Protein AF-A0A4V2AKU0-F1 (afdb_monomer)

Secondary structure (DSSP, 8-state):
---HHHHHHHHHHHHHHH---HHHHHHHHHHH-GGGGGGGTT-SSSHHHHHHHHHHHHHHHHHHTT-SSHHHHHHHHHHHHHTTT--HHHHHHHHHHHHHHHHHHHGGG--HHHHHHHHHHHHHHHT--

Nearest PDB structures (foldseek):
  3s1i-assembly1_A  TM=8.167E-01  e=3.407E-03  Methylacidiphilum infernorum V4
  7ohd-assembly2_B  TM=8.483E-01  e=5.072E-03  Mus musculus
  4mu5-assembly1_A  TM=8.309E-01  e=5.888E-03  Mus musculus
  7ohd-assembly1_A  TM=7.641E-01  e=3.956E-03  Mus musculus
  6h5z-assembly1_A  TM=8.298E-01  e=1.018E-02  Mus musculus

Solvent-accessible surface area (backbone atoms only — not comparable to full-atom values): 7161 Å² total; per-residue (Å²): 128,62,46,38,65,42,51,53,50,50,55,50,52,43,46,77,75,66,48,82,57,55,66,58,24,50,53,48,36,32,73,78,38,60,82,57,55,72,71,47,75,84,47,84,83,45,61,58,60,47,50,52,49,51,51,50,49,54,32,53,54,30,52,58,56,84,50,82,51,26,66,61,51,54,24,51,49,41,58,56,35,41,78,70,74,37,49,63,71,60,54,48,44,52,59,51,24,42,51,56,40,49,42,61,75,44,45,92,70,49,43,73,62,38,55,54,21,51,55,42,44,53,54,56,56,71,69,52,107

Foldseek 3Di:
DADLVLVVVLVVVCCVPPNDCLVQLVVQLCVVPVVCVVLCVVCPPCVVSSVVVVVVVVLSNCCNPVVPPNLVCLQVVQVVVVVSVQHLVSSLVSLVSVLVSSCVSCPVPCDPSNVVNSVVVSVVSSPRD

Sequence (129 aa):
MVDGEAILGTLQLVADRHGDPTGAIYQRLFAAHPELEPLFVMDRDGGVRASMVQQGFECIIDYVGPRLVAPQIIAASRIHHDGYGVPAERFDDFFVAMRDTFRDLLARDWSPAMEASWAELLREFAAIR

Radius of gyration: 14.15 Å; Cα contacts (8 Å, |Δi|>4): 104; chains: 1; bounding box: 34×30×34 Å

Structure (mmCIF, N/CA/C/O backbone):
data_AF-A0A4V2AKU0-F1
#
_entry.id   AF-A0A4V2AKU0-F1
#
loop_
_atom_site.group_PDB
_atom_site.id
_atom_site.type_symbol
_atom_site.label_atom_id
_atom_site.label_alt_id
_atom_site.label_comp_id
_atom_site.label_asym_id
_atom_site.label_entity_id
_atom_site.label_seq_id
_atom_site.pdbx_PDB_ins_code
_atom_site.Cartn_x
_atom_site.Cartn_y
_atom_site.Cartn_z
_atom_site.occupancy
_atom_site.B_iso_or_equiv
_atom_site.auth_seq_id
_atom_site.auth_comp_id
_atom_site.auth_asym_id
_atom_site.auth_atom_id
_atom_site.pdbx_PDB_model_num
ATOM 1 N N . MET A 1 1 ? -13.932 11.115 3.333 1.00 85.25 1 MET A N 1
ATOM 2 C CA . MET A 1 1 ? -12.672 11.555 3.968 1.00 85.25 1 MET A CA 1
ATOM 3 C C . MET A 1 1 ? -12.053 10.342 4.614 1.00 85.25 1 MET A C 1
ATOM 5 O O . MET A 1 1 ? -12.788 9.585 5.241 1.00 85.25 1 MET A O 1
ATOM 9 N N . VAL A 1 2 ? -10.751 10.158 4.430 1.00 95.38 2 VAL A N 1
ATOM 10 C CA . VAL A 1 2 ? -10.004 9.066 5.057 1.00 95.38 2 VAL A CA 1
ATOM 11 C C . VAL A 1 2 ? -10.023 9.232 6.579 1.00 95.38 2 VAL A C 1
ATOM 13 O O . VAL A 1 2 ? -9.649 10.291 7.081 1.00 95.38 2 VAL A O 1
ATOM 16 N N . ASP A 1 3 ? -10.445 8.199 7.310 1.00 97.62 3 ASP A N 1
ATOM 17 C CA . ASP A 1 3 ? -10.264 8.137 8.764 1.00 97.62 3 ASP A CA 1
ATOM 18 C C . ASP A 1 3 ? -8.866 7.587 9.074 1.00 97.62 3 ASP A C 1
ATOM 20 O O . ASP A 1 3 ? -8.579 6.404 8.864 1.00 97.62 3 ASP A O 1
ATOM 24 N N . GLY A 1 4 ? -7.986 8.468 9.554 1.00 97.94 4 GLY A N 1
ATOM 25 C CA . GLY A 1 4 ? -6.606 8.127 9.878 1.00 97.94 4 GLY A CA 1
ATOM 26 C C . GLY A 1 4 ? -6.473 7.117 11.016 1.00 97.94 4 GLY A C 1
ATOM 27 O O . GLY A 1 4 ? -5.548 6.308 10.981 1.00 97.94 4 GLY A O 1
ATOM 28 N N . GLU A 1 5 ? -7.398 7.086 11.980 1.00 98.25 5 GLU A N 1
ATOM 29 C CA . GLU A 1 5 ? -7.353 6.112 13.078 1.00 98.25 5 GLU A CA 1
ATOM 30 C C . GLU A 1 5 ? -7.599 4.695 12.549 1.00 98.25 5 GLU A C 1
ATOM 32 O O . GLU A 1 5 ? -6.858 3.768 12.880 1.00 98.25 5 GLU A O 1
ATOM 37 N N . ALA A 1 6 ? -8.568 4.532 11.644 1.00 98.50 6 ALA A N 1
ATOM 38 C CA . ALA A 1 6 ? -8.836 3.251 10.992 1.00 98.50 6 ALA A CA 1
ATOM 39 C C . ALA A 1 6 ? -7.642 2.759 10.147 1.00 98.50 6 ALA A C 1
ATOM 41 O O . ALA A 1 6 ? -7.320 1.565 10.162 1.00 98.50 6 ALA A O 1
ATOM 42 N N . ILE A 1 7 ? -6.959 3.664 9.434 1.00 98.75 7 ILE A N 1
ATOM 43 C CA . ILE A 1 7 ? -5.764 3.332 8.642 1.00 98.75 7 ILE A CA 1
ATOM 44 C C . ILE A 1 7 ? -4.599 2.924 9.549 1.00 98.75 7 ILE A C 1
ATOM 46 O O . ILE A 1 7 ? -4.056 1.830 9.391 1.00 98.75 7 ILE A O 1
ATOM 50 N N . LEU A 1 8 ? -4.238 3.760 10.526 1.00 98.62 8 LEU A N 1
ATOM 51 C CA . LEU A 1 8 ? -3.124 3.481 11.437 1.00 98.62 8 LEU A CA 1
ATOM 52 C C . LEU A 1 8 ? -3.391 2.229 12.283 1.00 98.62 8 LEU A C 1
ATOM 54 O O . LEU A 1 8 ? -2.499 1.399 12.451 1.00 98.62 8 LEU A O 1
ATOM 58 N N . GLY A 1 9 ? -4.632 2.037 12.735 1.00 98.50 9 GLY A N 1
ATOM 59 C CA . GLY A 1 9 ? -5.062 0.829 13.435 1.00 98.50 9 GLY A CA 1
ATOM 60 C C . GLY A 1 9 ? -4.951 -0.431 12.575 1.00 98.50 9 GLY A C 1
ATOM 61 O O . GLY A 1 9 ? -4.554 -1.479 13.082 1.00 98.50 9 GLY A O 1
ATOM 62 N N . THR A 1 10 ? -5.221 -0.339 11.266 1.00 98.69 10 THR A N 1
ATOM 63 C CA . THR A 1 10 ? -4.978 -1.454 10.333 1.00 98.69 10 THR A CA 1
ATOM 64 C C . THR A 1 10 ? -3.500 -1.837 10.315 1.00 98.69 10 THR A C 1
ATOM 66 O O . THR A 1 10 ? -3.173 -3.011 10.486 1.00 98.69 10 THR A O 1
ATOM 69 N N . LEU A 1 11 ? -2.611 -0.854 10.116 1.00 98.50 11 LEU A N 1
ATOM 70 C CA . LEU A 1 11 ? -1.166 -1.093 10.033 1.00 98.50 11 LEU A CA 1
ATOM 71 C C . LEU A 1 11 ? -0.633 -1.708 11.331 1.00 98.50 11 LEU A C 1
ATOM 73 O O . LEU A 1 11 ? 0.108 -2.689 11.286 1.00 98.50 11 LEU A O 1
ATOM 77 N N . GLN A 1 12 ? -1.071 -1.184 12.479 1.00 98.19 12 GLN A N 1
ATOM 78 C CA . GLN A 1 12 ? -0.700 -1.700 13.794 1.00 98.19 12 GLN A CA 1
ATOM 79 C C . GLN A 1 12 ? -1.148 -3.157 13.983 1.00 98.19 12 GLN A C 1
ATOM 81 O O . GLN A 1 12 ? -0.347 -4.001 14.375 1.00 98.19 12 GLN A O 1
ATOM 86 N N . LEU A 1 13 ? -2.403 -3.486 13.650 1.00 98.38 13 LEU A N 1
ATOM 87 C CA . LEU A 1 13 ? -2.924 -4.850 13.791 1.00 98.38 13 LEU A CA 1
ATOM 88 C C . LEU A 1 13 ? -2.200 -5.860 12.897 1.00 98.38 13 LEU A C 1
ATOM 90 O O . LEU A 1 13 ? -1.961 -6.990 13.328 1.00 98.38 13 LEU A O 1
ATOM 94 N N . VAL A 1 14 ? -1.860 -5.471 11.665 1.00 98.31 14 VAL A N 1
ATOM 95 C CA . VAL A 1 14 ? -1.083 -6.323 10.756 1.00 98.31 14 VAL A CA 1
ATOM 96 C C . VAL A 1 14 ? 0.313 -6.562 11.326 1.00 98.31 14 VAL A C 1
ATOM 98 O O . VAL A 1 14 ? 0.724 -7.718 11.431 1.00 98.31 14 VAL A O 1
ATOM 101 N N . ALA A 1 15 ? 1.002 -5.501 11.756 1.00 96.50 15 ALA A N 1
ATOM 102 C CA . ALA A 1 15 ? 2.342 -5.599 12.327 1.00 96.50 15 ALA A CA 1
ATOM 103 C C . ALA A 1 15 ? 2.371 -6.491 13.581 1.00 96.50 15 ALA A C 1
ATOM 105 O O . ALA A 1 15 ? 3.191 -7.406 13.664 1.00 96.50 15 ALA A O 1
ATOM 106 N N . ASP A 1 16 ? 1.436 -6.288 14.513 1.00 97.31 16 ASP A N 1
ATOM 107 C CA . ASP A 1 16 ? 1.400 -7.008 15.792 1.00 97.31 16 ASP A CA 1
ATOM 108 C C . ASP A 1 16 ? 1.109 -8.505 15.641 1.00 97.31 16 ASP A C 1
ATOM 110 O O . ASP A 1 16 ? 1.559 -9.315 16.453 1.00 97.31 16 ASP A O 1
ATOM 114 N N . ARG A 1 17 ? 0.316 -8.888 14.634 1.00 96.25 17 ARG A N 1
ATOM 115 C CA . ARG A 1 17 ? -0.227 -10.253 14.525 1.00 96.25 17 ARG A CA 1
ATOM 116 C C . ARG A 1 17 ? 0.391 -11.085 13.413 1.00 96.25 17 ARG A C 1
ATOM 118 O O . ARG A 1 17 ? 0.383 -12.310 13.510 1.00 96.25 17 ARG A O 1
ATOM 125 N N . HIS A 1 18 ? 0.892 -10.440 12.364 1.00 95.44 18 HIS A N 1
ATOM 126 C CA . HIS A 1 18 ? 1.367 -11.112 11.155 1.00 95.44 18 HIS A CA 1
ATOM 127 C C . HIS A 1 18 ? 2.816 -10.758 10.797 1.00 95.44 18 HIS A C 1
ATOM 129 O O . HIS A 1 18 ? 3.400 -11.439 9.956 1.00 95.44 18 HIS A O 1
ATOM 135 N N . GLY A 1 19 ? 3.420 -9.764 11.458 1.00 95.31 19 GLY A N 1
ATOM 136 C CA . GLY A 1 19 ? 4.789 -9.337 11.179 1.00 95.31 19 GLY A CA 1
ATOM 137 C C . GLY A 1 19 ? 4.900 -8.604 9.841 1.00 95.31 19 GLY A C 1
ATOM 138 O O . GLY A 1 19 ? 4.045 -7.786 9.511 1.00 95.31 19 GLY A O 1
ATOM 139 N N . ASP A 1 20 ? 5.968 -8.875 9.087 1.00 96.31 20 ASP A N 1
ATOM 140 C CA . ASP A 1 20 ? 6.230 -8.236 7.792 1.00 96.31 20 ASP A CA 1
ATOM 141 C C . ASP A 1 20 ? 5.310 -8.791 6.680 1.00 96.31 20 ASP A C 1
ATOM 143 O O . ASP A 1 20 ? 5.426 -9.966 6.313 1.00 96.31 20 ASP A O 1
ATOM 147 N N . PRO A 1 21 ? 4.418 -7.967 6.092 1.00 97.69 21 PRO A N 1
ATOM 148 C CA . PRO A 1 21 ? 3.500 -8.407 5.049 1.00 97.69 21 PRO A CA 1
ATOM 149 C C . PRO A 1 21 ? 4.099 -8.357 3.633 1.00 97.69 21 PRO A C 1
ATOM 151 O O . PRO A 1 21 ? 3.402 -8.722 2.683 1.00 97.69 21 PRO A O 1
ATOM 154 N N . THR A 1 22 ? 5.354 -7.919 3.454 1.00 98.25 22 THR A N 1
ATOM 155 C CA . THR A 1 22 ? 5.985 -7.680 2.138 1.00 98.25 22 THR A CA 1
ATOM 156 C C . THR A 1 22 ? 5.801 -8.851 1.174 1.00 98.25 22 THR A C 1
ATOM 158 O O . THR A 1 22 ? 5.334 -8.665 0.048 1.00 98.25 22 THR A O 1
ATOM 161 N N . GLY A 1 23 ? 6.109 -10.073 1.618 1.00 97.62 23 GLY A N 1
ATOM 162 C CA . GLY A 1 23 ? 5.981 -11.268 0.782 1.00 97.62 23 GLY A CA 1
ATOM 163 C C . GLY A 1 23 ? 4.548 -11.507 0.293 1.00 97.62 23 GLY A C 1
ATOM 164 O O . GLY A 1 23 ? 4.339 -11.776 -0.888 1.00 97.62 23 GLY A O 1
ATOM 165 N N . ALA A 1 24 ? 3.557 -11.344 1.174 1.00 98.38 24 ALA A N 1
ATOM 166 C CA . ALA A 1 24 ? 2.147 -11.550 0.845 1.00 98.38 24 ALA A CA 1
ATOM 167 C C . ALA A 1 24 ? 1.607 -10.471 -0.112 1.00 98.38 24 ALA A C 1
ATOM 169 O O . ALA A 1 24 ? 0.849 -10.791 -1.030 1.00 98.38 24 ALA A O 1
ATOM 170 N N . ILE A 1 25 ? 2.037 -9.215 0.057 1.00 98.75 25 ILE A N 1
ATOM 171 C CA . ILE A 1 25 ? 1.662 -8.102 -0.829 1.00 98.75 25 ILE A CA 1
ATOM 172 C C . ILE A 1 25 ? 2.143 -8.378 -2.256 1.00 98.75 25 ILE A C 1
ATOM 174 O O . ILE A 1 25 ? 1.349 -8.315 -3.195 1.00 98.75 25 ILE A O 1
ATOM 178 N N . TYR A 1 26 ? 3.418 -8.738 -2.429 1.00 98.50 26 TYR A N 1
ATOM 179 C CA . TYR A 1 26 ? 3.966 -9.014 -3.759 1.00 98.50 26 TYR A CA 1
ATOM 180 C C . TYR A 1 26 ? 3.449 -10.311 -4.368 1.00 98.50 26 TYR A C 1
ATOM 182 O O . TYR A 1 26 ? 3.203 -10.346 -5.569 1.00 98.50 26 TYR A O 1
ATOM 190 N N . GLN A 1 27 ? 3.217 -11.350 -3.562 1.00 98.38 27 GLN A N 1
ATOM 191 C CA . GLN A 1 27 ? 2.557 -12.562 -4.046 1.00 98.38 27 GLN A CA 1
ATOM 192 C C . GLN A 1 27 ? 1.185 -12.232 -4.645 1.00 98.38 27 GLN A C 1
ATOM 194 O O . GLN A 1 27 ? 0.859 -12.707 -5.732 1.00 98.38 27 GLN A O 1
ATOM 199 N N . ARG A 1 28 ? 0.392 -11.393 -3.966 1.00 98.56 28 ARG A N 1
ATOM 200 C CA . ARG A 1 28 ? -0.892 -10.923 -4.493 1.00 98.56 28 ARG A CA 1
ATOM 201 C C . ARG A 1 28 ? -0.715 -10.083 -5.757 1.00 98.56 28 ARG A C 1
ATOM 203 O O . ARG A 1 28 ? -1.426 -10.322 -6.730 1.00 98.56 28 ARG A O 1
ATOM 210 N N . LEU A 1 29 ? 0.207 -9.121 -5.746 1.00 98.50 29 LEU A N 1
ATOM 211 C CA . LEU A 1 29 ? 0.441 -8.233 -6.884 1.00 98.50 29 LEU A CA 1
ATOM 212 C C . LEU A 1 29 ? 0.825 -9.025 -8.139 1.00 98.50 29 LEU A C 1
ATOM 214 O O . LEU A 1 29 ? 0.230 -8.822 -9.191 1.00 98.50 29 LEU A O 1
ATOM 218 N N . PHE A 1 30 ? 1.762 -9.965 -8.025 1.00 98.06 30 PHE A N 1
ATOM 219 C CA . PHE A 1 30 ? 2.223 -10.776 -9.154 1.00 98.06 30 PHE A CA 1
ATOM 220 C C . PHE A 1 30 ? 1.209 -11.832 -9.586 1.00 98.06 30 PHE A C 1
ATOM 222 O O . PHE A 1 30 ? 1.151 -12.173 -10.762 1.00 98.06 30 PHE A O 1
ATOM 229 N N . ALA A 1 31 ? 0.352 -12.314 -8.683 1.00 98.31 31 ALA A N 1
ATOM 230 C CA . ALA A 1 31 ? -0.770 -13.158 -9.081 1.00 98.31 31 ALA A CA 1
ATOM 231 C C . ALA A 1 31 ? -1.787 -12.394 -9.951 1.00 98.31 31 ALA A C 1
ATOM 233 O O . ALA A 1 31 ? -2.353 -12.976 -10.875 1.00 98.31 31 ALA A O 1
ATOM 234 N N . ALA A 1 32 ? -2.018 -11.107 -9.668 1.00 97.75 32 ALA A N 1
ATOM 235 C CA . ALA A 1 32 ? -2.908 -10.253 -10.457 1.00 97.75 32 ALA A CA 1
ATOM 236 C C . ALA A 1 32 ? -2.245 -9.735 -11.747 1.00 97.75 32 ALA A C 1
ATOM 238 O O . ALA A 1 32 ? -2.902 -9.644 -12.785 1.00 97.75 32 ALA A O 1
ATOM 239 N N . HIS A 1 33 ? -0.946 -9.438 -11.678 1.00 97.38 33 HIS A N 1
ATOM 240 C CA . HIS A 1 33 ? -0.151 -8.846 -12.752 1.00 97.38 33 HIS A CA 1
ATOM 241 C C . HIS A 1 33 ? 1.193 -9.577 -12.908 1.00 97.38 33 HIS A C 1
ATOM 243 O O . HIS A 1 33 ? 2.239 -9.056 -12.495 1.00 97.38 33 HIS A O 1
ATOM 249 N N . PRO A 1 34 ? 1.195 -10.794 -13.489 1.00 97.25 34 PRO A N 1
ATOM 250 C CA . PRO A 1 34 ? 2.410 -11.596 -13.647 1.00 97.25 34 PRO A CA 1
ATOM 251 C C . PRO A 1 34 ? 3.491 -10.903 -14.482 1.00 97.25 34 PRO A C 1
ATOM 253 O O . PRO A 1 34 ? 4.670 -11.221 -14.358 1.00 97.25 34 PRO A O 1
ATOM 256 N N . GLU A 1 35 ? 3.110 -9.939 -15.325 1.00 96.12 35 GLU A N 1
ATOM 257 C CA . GLU A 1 35 ? 4.033 -9.138 -16.128 1.00 96.12 35 GLU A CA 1
ATOM 258 C C . GLU A 1 35 ? 4.965 -8.245 -15.296 1.00 96.12 35 GLU A C 1
ATOM 260 O O . GLU A 1 35 ? 6.009 -7.833 -15.800 1.00 96.12 35 GLU A O 1
ATOM 265 N N . LEU A 1 36 ? 4.616 -7.953 -14.037 1.00 96.62 36 LEU A N 1
ATOM 266 C CA . LEU A 1 36 ? 5.415 -7.095 -13.160 1.00 96.62 36 LEU A CA 1
ATOM 267 C C . LEU A 1 36 ? 6.567 -7.847 -12.486 1.00 96.62 36 LEU A C 1
ATOM 26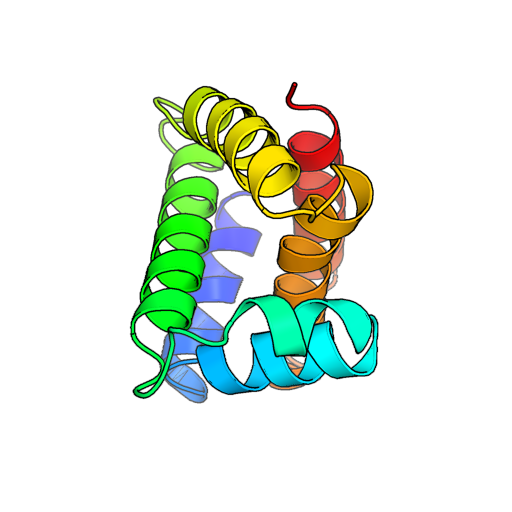9 O O . LEU A 1 36 ? 7.596 -7.241 -12.198 1.00 96.62 36 LEU A O 1
ATOM 273 N N . GLU A 1 37 ? 6.429 -9.153 -12.243 1.00 96.19 37 GLU A N 1
ATOM 274 C CA . GLU A 1 37 ? 7.443 -9.948 -11.533 1.00 96.19 37 GLU A CA 1
ATOM 275 C C . GLU A 1 37 ? 8.817 -9.940 -12.235 1.00 96.19 37 GLU A C 1
ATOM 277 O O . GLU A 1 37 ? 9.822 -9.684 -11.564 1.00 96.19 37 GLU A O 1
ATOM 282 N N . PRO A 1 38 ? 8.913 -10.102 -13.573 1.00 96.25 38 PRO A N 1
ATOM 283 C CA . PRO A 1 38 ? 10.190 -10.037 -14.282 1.00 96.25 38 PRO A CA 1
ATOM 284 C C . PRO A 1 38 ? 10.911 -8.682 -14.192 1.00 96.25 38 PRO A C 1
ATOM 286 O O . PRO A 1 38 ? 12.121 -8.631 -14.422 1.00 96.25 38 PRO A O 1
ATOM 289 N N . LEU A 1 39 ? 10.211 -7.591 -13.852 1.00 96.38 39 LEU A N 1
ATOM 290 C CA . LEU A 1 39 ? 10.817 -6.260 -13.704 1.00 96.38 39 LEU A CA 1
ATOM 291 C C . LEU A 1 39 ? 11.732 -6.176 -12.470 1.00 96.38 39 LEU A C 1
ATOM 293 O O . LEU A 1 39 ? 12.639 -5.347 -12.421 1.00 96.38 39 LEU A O 1
ATOM 297 N N . PHE A 1 40 ? 11.569 -7.089 -11.509 1.00 95.69 40 PHE A N 1
ATOM 298 C CA . PHE A 1 40 ? 12.372 -7.177 -10.287 1.00 95.69 40 PHE A CA 1
ATOM 299 C C . PHE A 1 40 ? 13.655 -8.018 -10.456 1.00 95.69 40 PHE A C 1
ATOM 301 O O . PHE A 1 40 ? 14.181 -8.562 -9.491 1.00 95.69 40 PHE A O 1
ATOM 308 N N . VAL A 1 41 ? 14.218 -8.111 -11.669 1.00 91.94 41 VAL A N 1
ATOM 309 C CA . VAL A 1 41 ? 15.400 -8.951 -11.985 1.00 91.94 41 VAL A CA 1
ATOM 310 C C . VAL A 1 41 ? 16.638 -8.681 -11.110 1.00 91.94 41 VAL A C 1
ATOM 312 O O . VAL A 1 41 ? 17.463 -9.574 -10.891 1.00 91.94 41 VAL A O 1
ATOM 315 N N . MET A 1 42 ? 16.782 -7.454 -10.602 1.00 92.31 42 MET A N 1
ATOM 316 C CA . MET A 1 42 ? 17.895 -7.063 -9.729 1.00 92.31 42 MET A CA 1
ATOM 317 C C . MET A 1 42 ? 17.614 -7.298 -8.238 1.00 92.31 42 MET A C 1
ATOM 319 O O . MET A 1 42 ? 18.551 -7.271 -7.442 1.00 92.31 42 MET A O 1
ATOM 323 N N . ASP A 1 43 ? 16.365 -7.575 -7.860 1.00 96.38 43 ASP A N 1
ATOM 324 C CA . ASP A 1 43 ? 15.932 -7.787 -6.476 1.00 96.38 43 ASP A CA 1
ATOM 325 C C . ASP A 1 43 ? 16.169 -9.235 -6.019 1.00 96.38 43 ASP A C 1
ATOM 327 O O . ASP A 1 43 ? 15.248 -10.034 -5.846 1.00 96.38 43 ASP A O 1
ATOM 331 N N . ARG A 1 44 ? 17.442 -9.610 -5.872 1.00 93.75 44 ARG A N 1
ATOM 332 C CA . ARG A 1 44 ? 17.835 -11.005 -5.596 1.00 93.75 44 ARG A CA 1
ATOM 333 C C . ARG A 1 44 ? 17.596 -11.449 -4.156 1.00 93.75 44 ARG A C 1
ATOM 335 O O . ARG A 1 44 ? 17.494 -12.647 -3.909 1.00 93.75 44 ARG A O 1
ATOM 342 N N . ASP A 1 45 ? 17.556 -10.507 -3.224 1.00 94.56 45 ASP A N 1
ATOM 343 C CA . ASP A 1 45 ? 17.400 -10.745 -1.788 1.00 94.56 45 ASP A CA 1
ATOM 344 C C . ASP A 1 45 ? 16.071 -10.213 -1.228 1.00 94.56 45 ASP A C 1
ATOM 346 O O . ASP A 1 45 ? 15.789 -10.403 -0.047 1.00 94.56 45 ASP A O 1
ATOM 350 N N . GLY A 1 46 ? 15.236 -9.587 -2.065 1.00 95.38 46 GLY A N 1
ATOM 351 C CA . GLY A 1 46 ? 13.973 -8.979 -1.646 1.00 95.38 46 GLY A CA 1
ATOM 352 C C . GLY A 1 46 ? 14.107 -7.556 -1.097 1.00 95.38 46 GLY A C 1
ATOM 353 O O . GLY A 1 4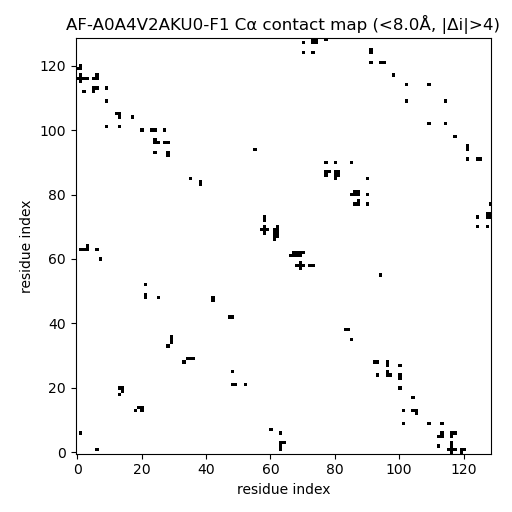6 ? 13.093 -6.966 -0.712 1.00 95.38 46 GLY A O 1
ATOM 354 N N . GLY A 1 47 ? 15.318 -6.991 -1.042 1.00 97.44 47 GLY A N 1
ATOM 355 C CA . GLY A 1 47 ? 15.572 -5.676 -0.456 1.00 97.44 47 GLY A CA 1
ATOM 356 C C . GLY A 1 47 ? 14.865 -4.527 -1.179 1.00 97.44 47 GLY A C 1
ATOM 357 O O . GLY A 1 47 ? 14.383 -3.600 -0.524 1.00 97.44 47 GLY A O 1
ATOM 358 N N . VAL A 1 48 ? 14.730 -4.593 -2.508 1.00 96.56 48 VAL A N 1
ATOM 359 C CA . VAL A 1 48 ? 14.005 -3.571 -3.287 1.00 96.56 48 V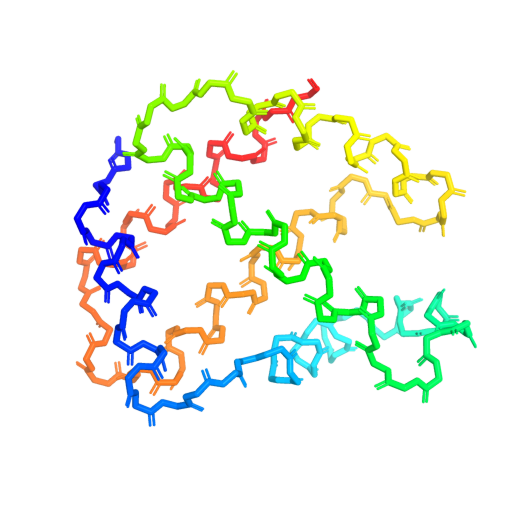AL A CA 1
ATOM 360 C C . VAL A 1 48 ? 12.527 -3.596 -2.917 1.00 96.56 48 VAL A C 1
ATOM 362 O O . VAL A 1 48 ? 11.944 -2.562 -2.593 1.00 96.56 48 VAL A O 1
ATOM 365 N N . ARG A 1 49 ? 11.927 -4.790 -2.901 1.00 97.69 49 ARG A N 1
ATOM 366 C CA . ARG A 1 49 ? 10.513 -4.971 -2.563 1.00 97.69 49 ARG A CA 1
ATOM 367 C C . ARG A 1 49 ? 10.202 -4.540 -1.133 1.00 97.69 49 ARG A C 1
ATOM 369 O O . ARG A 1 49 ? 9.216 -3.831 -0.926 1.00 97.69 49 ARG A O 1
ATOM 376 N N . ALA A 1 50 ? 11.057 -4.898 -0.176 1.00 97.81 50 ALA A N 1
ATOM 377 C CA . ALA A 1 50 ? 10.932 -4.460 1.212 1.00 97.81 50 ALA A CA 1
ATOM 378 C C . ALA A 1 50 ? 11.021 -2.929 1.337 1.00 97.81 50 ALA A C 1
ATOM 380 O O . ALA A 1 50 ? 10.182 -2.312 1.991 1.00 97.81 50 ALA A O 1
ATOM 381 N N . SER A 1 51 ? 11.977 -2.298 0.645 1.00 97.88 51 SER A N 1
ATOM 382 C CA . SER A 1 51 ? 12.121 -0.837 0.643 1.00 97.88 51 SER A CA 1
ATOM 383 C C . SER A 1 51 ? 10.900 -0.129 0.045 1.00 97.88 51 SER A C 1
ATOM 385 O O . SER A 1 51 ? 10.444 0.868 0.603 1.00 97.88 51 SER A O 1
ATOM 387 N N . MET A 1 52 ? 10.323 -0.660 -1.038 1.00 97.44 52 MET A N 1
ATOM 388 C CA . MET A 1 52 ? 9.103 -0.111 -1.642 1.00 97.44 52 MET A CA 1
ATOM 389 C C . MET A 1 52 ? 7.886 -0.225 -0.712 1.00 97.44 52 MET A C 1
ATOM 391 O O . MET A 1 52 ? 7.102 0.717 -0.610 1.00 97.44 52 MET A O 1
ATOM 395 N N . VAL A 1 53 ? 7.732 -1.347 0.001 1.00 98.50 53 VAL A N 1
ATOM 396 C CA . VAL A 1 53 ? 6.666 -1.517 1.008 1.00 98.50 53 VAL A CA 1
ATOM 397 C C . VAL A 1 53 ? 6.842 -0.542 2.163 1.00 98.50 53 VAL A C 1
ATOM 399 O O . VAL A 1 53 ? 5.875 0.118 2.544 1.00 98.50 53 VAL A O 1
ATOM 402 N N . GLN A 1 54 ? 8.070 -0.376 2.657 1.00 98.38 54 GLN A N 1
ATOM 403 C CA . GLN A 1 54 ? 8.369 0.608 3.692 1.00 98.38 54 GLN A CA 1
ATOM 404 C C . GLN A 1 54 ? 8.012 2.035 3.241 1.00 98.38 54 GLN A C 1
ATOM 406 O O . GLN A 1 54 ? 7.298 2.732 3.960 1.00 98.38 54 GLN A O 1
ATOM 411 N N . GLN A 1 55 ? 8.426 2.455 2.041 1.00 98.38 55 GLN A N 1
ATOM 412 C CA . GLN A 1 55 ? 8.059 3.770 1.497 1.00 98.38 55 GLN A CA 1
ATOM 413 C C . GLN A 1 55 ? 6.544 3.924 1.313 1.00 98.38 55 GLN A C 1
ATOM 415 O O . GLN A 1 55 ? 5.997 5.003 1.544 1.00 98.38 55 GLN A O 1
ATOM 420 N N . GLY A 1 56 ? 5.850 2.846 0.937 1.00 98.38 56 GLY A N 1
ATOM 421 C CA . GLY A 1 56 ? 4.391 2.805 0.899 1.00 98.38 56 GLY A CA 1
ATOM 422 C C . GLY A 1 56 ? 3.773 3.110 2.265 1.00 98.38 56 GLY A C 1
ATOM 423 O O . GLY A 1 56 ? 2.881 3.953 2.353 1.00 98.38 56 GLY A O 1
ATOM 424 N N . PHE A 1 57 ? 4.278 2.498 3.341 1.00 98.56 57 PHE A N 1
ATOM 425 C CA . PHE A 1 57 ? 3.825 2.788 4.707 1.00 98.56 57 PHE A CA 1
ATOM 426 C C . PHE A 1 57 ? 4.131 4.214 5.140 1.00 98.56 57 PHE A C 1
ATOM 428 O O . PHE A 1 57 ? 3.251 4.874 5.686 1.00 98.56 57 PHE A O 1
ATOM 435 N N . GLU A 1 58 ? 5.332 4.713 4.862 1.00 98.56 58 GLU A N 1
ATOM 436 C CA . GLU A 1 58 ? 5.716 6.094 5.167 1.00 98.56 58 GLU A CA 1
ATOM 437 C C . GLU A 1 58 ? 4.785 7.096 4.470 1.00 98.56 58 GLU A C 1
ATOM 439 O O . GLU A 1 58 ? 4.304 8.033 5.108 1.00 98.56 58 GLU A O 1
ATOM 444 N N . CYS A 1 59 ? 4.446 6.856 3.197 1.00 98.62 59 CYS A N 1
ATOM 445 C CA . CYS A 1 59 ? 3.481 7.677 2.466 1.00 98.62 59 CYS A CA 1
ATOM 446 C C . CYS A 1 59 ? 2.087 7.620 3.095 1.00 98.62 59 CYS A C 1
ATOM 448 O O . CYS A 1 59 ? 1.450 8.656 3.251 1.00 98.62 59 CYS A O 1
ATOM 450 N N . ILE A 1 60 ? 1.603 6.435 3.471 1.00 98.56 60 ILE A N 1
ATOM 451 C CA . ILE A 1 60 ? 0.285 6.276 4.100 1.00 98.56 60 ILE A CA 1
ATOM 452 C C . ILE A 1 60 ? 0.235 7.006 5.448 1.00 98.56 60 ILE A C 1
ATOM 454 O O . ILE A 1 60 ? -0.703 7.766 5.689 1.00 98.56 60 ILE A O 1
ATOM 458 N N . ILE A 1 61 ? 1.248 6.812 6.297 1.00 98.62 61 ILE A N 1
ATOM 459 C CA . ILE A 1 61 ? 1.343 7.417 7.632 1.00 98.62 61 ILE A CA 1
ATOM 460 C C . ILE A 1 61 ? 1.430 8.942 7.533 1.00 98.62 61 ILE A C 1
ATOM 462 O O . ILE A 1 61 ? 0.699 9.636 8.241 1.00 98.62 61 ILE A O 1
ATOM 466 N N . ASP A 1 62 ? 2.279 9.475 6.648 1.00 98.56 62 ASP A N 1
ATOM 467 C CA . ASP A 1 62 ? 2.339 10.920 6.416 1.00 98.56 62 ASP A CA 1
ATOM 468 C C . ASP A 1 62 ? 0.989 11.433 5.903 1.00 98.56 62 ASP A C 1
ATOM 470 O O . ASP A 1 62 ? 0.461 12.401 6.443 1.00 98.56 62 ASP A O 1
ATOM 474 N N . TYR A 1 63 ? 0.374 10.756 4.931 1.00 98.31 63 TYR A N 1
ATOM 475 C CA . TYR A 1 63 ? -0.850 11.229 4.286 1.00 98.31 63 TYR A CA 1
ATOM 476 C C . TYR A 1 63 ? -2.053 11.376 5.225 1.00 98.31 63 TYR A C 1
ATOM 478 O O . TYR A 1 63 ? -2.837 12.323 5.074 1.00 98.31 63 TYR A O 1
ATOM 486 N N . VAL A 1 64 ? -2.217 10.439 6.165 1.00 97.94 64 VAL A N 1
ATOM 487 C CA . VAL A 1 64 ? -3.289 10.477 7.178 1.00 97.94 64 VAL A CA 1
ATOM 488 C C . VAL A 1 64 ? -2.907 11.274 8.429 1.00 97.94 64 VAL A C 1
ATOM 490 O O . VAL A 1 64 ? -3.743 11.467 9.309 1.00 97.94 64 VAL A O 1
ATOM 493 N N . GLY A 1 65 ? -1.658 11.734 8.505 1.00 96.31 65 GLY A N 1
ATOM 494 C CA . GLY A 1 65 ? -1.119 12.558 9.576 1.00 96.31 65 GLY A CA 1
ATOM 495 C C . GLY A 1 65 ? -0.741 13.963 9.079 1.00 96.31 65 GLY A C 1
ATOM 496 O O . GLY A 1 65 ? -1.622 14.700 8.633 1.00 96.31 65 GLY A O 1
ATOM 497 N N . PRO A 1 66 ? 0.540 14.380 9.176 1.00 94.00 66 PRO A N 1
ATOM 498 C CA . PRO A 1 66 ? 0.983 15.733 8.810 1.00 94.00 66 PRO A CA 1
ATOM 499 C C . PRO A 1 66 ? 0.804 16.117 7.333 1.00 94.00 66 PRO A C 1
ATOM 501 O O . PRO A 1 66 ? 0.721 17.307 7.025 1.00 94.00 66 PRO A O 1
ATOM 504 N N . ARG A 1 67 ? 0.761 15.125 6.435 1.00 95.69 67 ARG A N 1
ATOM 505 C CA . ARG A 1 67 ? 0.597 15.249 4.979 1.00 95.69 67 ARG A CA 1
ATOM 506 C C . ARG A 1 67 ? 1.604 16.219 4.354 1.00 95.69 67 ARG A C 1
ATOM 508 O O . ARG A 1 67 ? 1.242 17.109 3.582 1.00 95.69 67 ARG A O 1
ATOM 515 N N . LEU A 1 68 ? 2.875 16.072 4.716 1.00 96.56 68 LEU A N 1
ATOM 516 C CA . LEU A 1 68 ? 3.936 16.993 4.304 1.00 96.56 68 LEU A CA 1
ATOM 517 C C . LEU A 1 68 ? 4.537 16.629 2.944 1.00 96.56 68 LEU A C 1
ATOM 519 O O . LEU A 1 68 ? 4.907 17.526 2.181 1.00 96.56 68 LEU A O 1
ATOM 523 N N . VAL A 1 69 ? 4.666 15.332 2.657 1.00 97.50 69 VAL A N 1
ATOM 524 C CA . VAL A 1 69 ? 5.491 14.835 1.542 1.00 97.50 69 V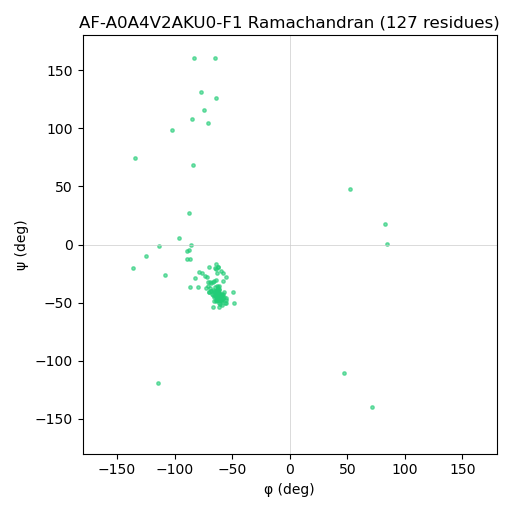AL A CA 1
ATOM 525 C C . VAL A 1 69 ? 4.828 13.742 0.709 1.00 97.50 69 VAL A C 1
ATOM 527 O O . VAL A 1 69 ? 5.234 13.538 -0.437 1.00 97.50 69 VAL A O 1
ATOM 530 N N . ALA A 1 70 ? 3.818 13.046 1.239 1.00 97.88 70 ALA A N 1
ATOM 531 C CA . ALA A 1 70 ? 3.201 11.906 0.569 1.00 97.88 70 ALA A CA 1
ATOM 532 C C . ALA A 1 70 ? 2.686 12.231 -0.846 1.00 97.88 70 ALA A C 1
ATOM 534 O O . ALA A 1 70 ? 3.026 11.480 -1.761 1.00 97.88 70 ALA A O 1
ATOM 535 N N . PRO A 1 71 ? 1.959 13.343 -1.104 1.00 97.44 71 PRO A N 1
ATOM 536 C CA . PRO A 1 71 ? 1.528 13.667 -2.464 1.00 97.44 71 PRO A CA 1
ATOM 537 C C . PRO A 1 71 ? 2.681 13.812 -3.463 1.00 97.44 71 PRO A C 1
ATOM 539 O O . PRO A 1 71 ? 2.613 13.288 -4.572 1.00 97.44 71 PRO A O 1
ATOM 542 N N . GLN A 1 72 ? 3.764 14.477 -3.063 1.00 98.12 72 GLN A N 1
ATOM 543 C CA . GLN A 1 72 ? 4.928 14.719 -3.912 1.00 98.12 72 GLN A CA 1
ATOM 544 C C . GLN A 1 72 ? 5.698 13.421 -4.182 1.00 98.12 72 GLN A C 1
ATOM 546 O O . GLN A 1 72 ? 6.116 13.183 -5.314 1.00 98.12 72 GLN A O 1
ATOM 551 N N . ILE A 1 73 ? 5.859 12.568 -3.164 1.00 97.88 73 ILE A N 1
ATOM 552 C CA . ILE A 1 73 ? 6.524 11.267 -3.310 1.00 97.88 73 ILE A CA 1
ATOM 553 C C . ILE A 1 73 ? 5.702 10.342 -4.208 1.00 97.88 73 ILE A C 1
ATOM 555 O O . ILE A 1 73 ? 6.267 9.716 -5.100 1.00 97.88 73 ILE A O 1
ATOM 559 N N . ILE A 1 74 ? 4.382 10.267 -4.021 1.00 97.88 74 ILE A N 1
ATOM 560 C CA . ILE A 1 74 ? 3.503 9.414 -4.835 1.00 97.88 74 ILE A CA 1
ATOM 561 C C . ILE A 1 74 ? 3.536 9.849 -6.307 1.00 97.88 74 ILE A C 1
ATOM 563 O O . ILE A 1 74 ? 3.716 9.004 -7.186 1.00 97.88 74 ILE A O 1
ATOM 567 N N . ALA A 1 75 ? 3.428 11.154 -6.577 1.00 96.94 75 ALA A N 1
ATOM 568 C CA . ALA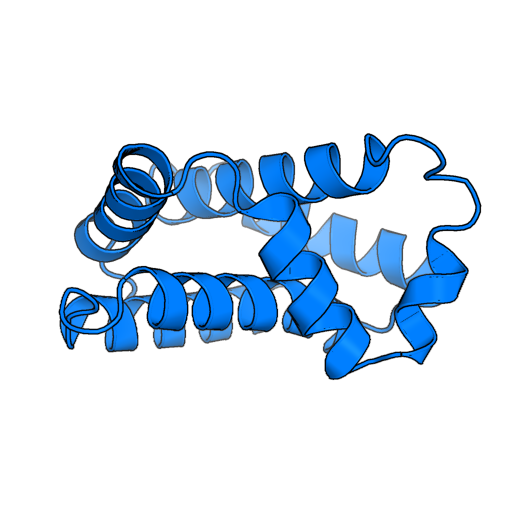 A 1 75 ? 3.530 11.709 -7.927 1.00 96.94 75 ALA A CA 1
ATOM 569 C C . ALA A 1 75 ? 4.878 11.372 -8.592 1.00 96.94 75 ALA A C 1
ATOM 571 O O . ALA A 1 75 ? 4.921 10.797 -9.681 1.00 96.94 75 ALA A O 1
ATOM 572 N N . ALA A 1 76 ? 5.991 11.656 -7.907 1.00 96.69 76 ALA A N 1
ATOM 573 C CA . ALA A 1 76 ? 7.331 11.389 -8.427 1.00 96.69 76 ALA A CA 1
ATOM 574 C C . ALA A 1 76 ? 7.584 9.888 -8.643 1.00 96.69 76 ALA A C 1
ATOM 576 O O . ALA A 1 76 ? 8.108 9.488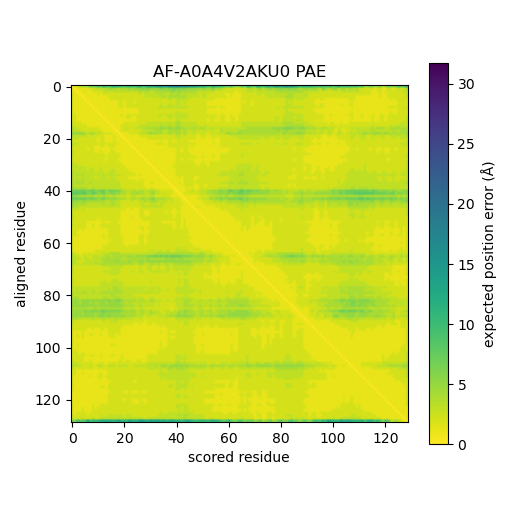 -9.683 1.00 96.69 76 ALA A O 1
ATOM 577 N N . SER A 1 77 ? 7.175 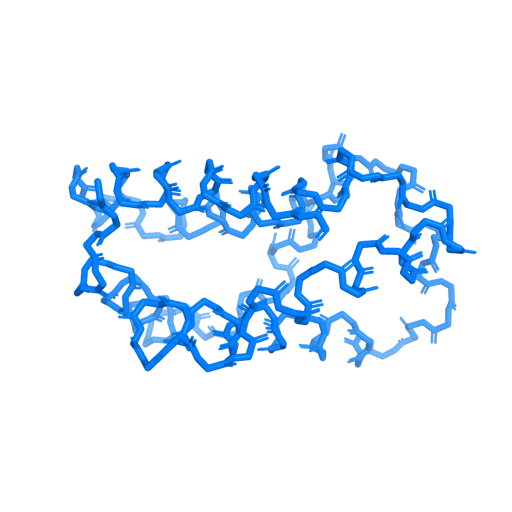9.047 -7.691 1.00 96.62 77 SER A N 1
ATOM 578 C CA . SER A 1 77 ? 7.309 7.595 -7.791 1.00 96.62 77 SER A CA 1
ATOM 579 C C . SER A 1 77 ? 6.570 7.050 -9.002 1.00 96.62 77 SER A C 1
ATOM 581 O O . SER A 1 77 ? 7.142 6.241 -9.725 1.00 96.62 77 SER A O 1
ATOM 583 N N . ARG A 1 78 ? 5.357 7.530 -9.288 1.00 95.06 78 ARG A N 1
ATOM 584 C CA . ARG A 1 78 ? 4.605 7.116 -10.478 1.00 95.06 78 ARG A CA 1
ATOM 585 C C . ARG A 1 78 ? 5.371 7.404 -11.772 1.00 95.06 78 ARG A C 1
ATOM 587 O O . ARG A 1 78 ? 5.447 6.536 -12.635 1.00 95.06 78 ARG A O 1
ATOM 594 N N . ILE A 1 79 ? 5.982 8.585 -11.884 1.00 94.44 79 ILE A N 1
ATOM 595 C CA . ILE A 1 79 ? 6.801 8.965 -13.048 1.00 94.44 79 ILE A CA 1
ATOM 596 C C . ILE A 1 79 ? 8.047 8.076 -13.154 1.00 94.44 79 ILE A C 1
ATOM 598 O O . ILE A 1 79 ? 8.393 7.616 -14.239 1.00 94.44 79 ILE A O 1
ATOM 602 N N . HIS A 1 80 ? 8.723 7.801 -12.036 1.00 94.06 80 HIS A N 1
ATOM 603 C CA . HIS A 1 80 ? 9.894 6.922 -12.041 1.00 94.06 80 HIS A CA 1
ATOM 604 C C . HIS A 1 80 ? 9.542 5.487 -12.457 1.00 94.06 80 HIS A C 1
ATOM 606 O O . HIS A 1 80 ? 10.284 4.874 -13.221 1.00 94.06 80 HIS A O 1
ATOM 612 N N . HIS A 1 81 ? 8.404 4.970 -11.988 1.00 95.50 81 HIS A N 1
ATOM 613 C CA . HIS A 1 81 ? 7.934 3.619 -12.291 1.00 95.50 81 HIS A CA 1
ATOM 614 C C . HIS A 1 81 ? 7.520 3.451 -13.757 1.00 95.50 81 HIS A C 1
ATOM 616 O O . HIS A 1 81 ? 7.794 2.400 -14.339 1.00 95.50 81 HIS A O 1
ATOM 622 N N . ASP A 1 82 ? 6.982 4.497 -14.390 1.00 94.31 82 ASP A N 1
ATOM 623 C CA . ASP A 1 82 ? 6.739 4.510 -15.838 1.00 94.31 82 ASP A CA 1
ATOM 624 C C . ASP A 1 82 ? 8.038 4.259 -16.627 1.00 94.31 82 ASP A C 1
ATOM 626 O O . ASP A 1 82 ? 8.075 3.428 -17.535 1.00 94.31 82 ASP A O 1
ATOM 630 N N . GLY A 1 83 ? 9.153 4.855 -16.184 1.00 92.38 83 GLY A N 1
ATOM 631 C CA . GLY A 1 83 ? 10.489 4.610 -16.740 1.00 92.38 83 GLY A CA 1
ATOM 632 C C . GLY A 1 83 ? 10.998 3.167 -16.593 1.00 92.38 83 GLY A C 1
ATOM 633 O O . GLY A 1 83 ? 11.891 2.759 -17.337 1.00 92.38 83 GLY A O 1
ATOM 634 N N . TYR A 1 84 ? 10.419 2.380 -15.681 1.00 92.31 84 TYR A N 1
ATOM 635 C CA . TYR A 1 84 ? 10.689 0.947 -15.511 1.00 92.31 84 TYR A CA 1
ATOM 636 C C . TYR A 1 84 ? 9.678 0.048 -16.241 1.00 92.31 84 TYR A C 1
ATOM 638 O O . TYR A 1 84 ? 9.743 -1.173 -16.113 1.00 92.31 84 TYR A O 1
ATOM 646 N N . GLY A 1 85 ? 8.756 0.629 -17.017 1.00 93.44 85 GLY A N 1
ATOM 647 C CA . GLY A 1 85 ? 7.707 -0.107 -17.722 1.00 93.44 85 GLY A CA 1
ATOM 648 C C . GLY A 1 85 ? 6.488 -0.441 -16.859 1.00 93.44 85 GLY A C 1
ATOM 649 O O . GLY A 1 85 ? 5.703 -1.308 -17.239 1.00 93.44 85 GLY A O 1
ATOM 650 N N . VAL A 1 86 ? 6.313 0.231 -15.716 1.00 95.25 86 VAL A N 1
ATOM 651 C CA . VAL A 1 86 ? 5.131 0.100 -14.852 1.00 95.25 86 VAL A CA 1
ATOM 652 C C . VAL A 1 86 ? 4.219 1.311 -15.087 1.00 95.25 86 VAL A C 1
ATOM 654 O O . VAL A 1 86 ? 4.470 2.377 -14.522 1.00 95.25 86 VAL A O 1
ATOM 657 N N . PRO A 1 87 ? 3.163 1.191 -15.914 1.00 91.06 87 PRO A N 1
ATOM 658 C CA . PRO A 1 87 ? 2.278 2.316 -16.198 1.00 91.06 87 PRO A CA 1
ATOM 659 C C . PRO A 1 87 ? 1.524 2.761 -14.940 1.00 91.06 87 PRO A C 1
ATOM 661 O O . PRO A 1 87 ? 1.347 1.990 -13.995 1.00 91.06 87 PRO A O 1
ATOM 664 N N . ALA A 1 88 ? 1.010 3.993 -14.954 1.00 87.44 88 ALA A N 1
ATOM 665 C CA . ALA A 1 88 ? 0.314 4.599 -13.817 1.00 87.44 88 ALA A CA 1
ATOM 666 C C . ALA A 1 88 ? -0.772 3.703 -13.192 1.00 87.44 88 ALA A C 1
ATOM 668 O O . ALA A 1 88 ? -0.860 3.637 -11.972 1.00 87.44 88 ALA A O 1
ATOM 669 N N . GLU A 1 89 ? -1.561 2.996 -14.000 1.00 87.25 89 GLU A N 1
ATOM 670 C CA . GLU A 1 89 ? -2.599 2.082 -13.504 1.00 87.25 89 GLU A CA 1
ATOM 671 C C . GLU A 1 89 ? -1.997 0.940 -12.665 1.00 87.25 89 GLU A C 1
ATOM 673 O O . GLU A 1 89 ? -2.479 0.654 -11.574 1.00 87.25 89 GLU A O 1
ATOM 678 N N . ARG A 1 90 ? -0.872 0.365 -13.112 1.00 94.06 90 ARG A N 1
ATOM 679 C CA . ARG A 1 90 ? -0.156 -0.708 -12.399 1.00 94.06 90 ARG A CA 1
ATOM 680 C C . ARG A 1 90 ? 0.556 -0.215 -11.147 1.00 94.06 90 ARG A C 1
ATOM 682 O O . ARG A 1 90 ? 0.740 -0.980 -10.206 1.00 94.06 90 ARG A O 1
ATOM 689 N N . PHE A 1 91 ? 0.947 1.057 -11.119 1.00 95.81 91 PHE A N 1
ATOM 690 C CA . PHE A 1 91 ? 1.480 1.673 -9.907 1.00 95.81 91 PHE A CA 1
ATOM 691 C C . PHE A 1 91 ? 0.420 1.721 -8.795 1.00 95.81 91 PHE A C 1
ATOM 693 O O . PHE A 1 91 ? 0.730 1.412 -7.648 1.00 95.81 91 PHE A O 1
ATOM 700 N N . ASP A 1 92 ? -0.834 2.050 -9.121 1.00 96.38 92 ASP A N 1
ATOM 701 C CA . ASP A 1 92 ? -1.917 2.067 -8.127 1.00 96.38 92 ASP A CA 1
ATOM 702 C C . ASP A 1 92 ? -2.293 0.658 -7.645 1.00 96.38 92 ASP A C 1
ATOM 704 O O . ASP A 1 92 ? -2.618 0.478 -6.465 1.00 96.38 92 ASP A O 1
ATOM 708 N N . ASP A 1 93 ? -2.168 -0.353 -8.514 1.00 97.88 93 ASP A N 1
ATOM 709 C CA . ASP A 1 93 ? -2.419 -1.761 -8.176 1.00 97.88 93 ASP A CA 1
ATOM 710 C C . ASP A 1 93 ? -1.535 -2.256 -7.007 1.00 97.88 93 ASP A C 1
ATOM 712 O O . ASP A 1 93 ? -1.941 -3.146 -6.257 1.00 97.88 93 ASP A O 1
ATOM 716 N N . PHE A 1 94 ? -0.373 -1.636 -6.760 1.00 98.12 94 PHE A N 1
ATOM 717 C CA . PHE A 1 94 ? 0.454 -1.911 -5.577 1.00 98.12 94 PHE A CA 1
ATOM 718 C C . PHE A 1 94 ? -0.274 -1.594 -4.259 1.00 98.12 94 PHE A C 1
ATOM 720 O O . PHE A 1 94 ? -0.301 -2.420 -3.341 1.00 98.12 94 PHE A O 1
ATOM 727 N N . PHE A 1 95 ? -0.908 -0.423 -4.159 1.00 98.31 95 PHE A N 1
ATOM 728 C CA . PHE A 1 95 ? -1.653 -0.040 -2.956 1.00 98.31 95 PHE A CA 1
ATOM 729 C C . PHE A 1 95 ? -2.946 -0.852 -2.814 1.00 98.31 95 PHE A C 1
ATOM 731 O O . PHE A 1 95 ? -3.341 -1.197 -1.696 1.00 98.31 95 PHE A O 1
ATOM 738 N N . VAL A 1 96 ? -3.576 -1.231 -3.933 1.00 98.56 96 VAL A N 1
ATOM 739 C CA . VAL A 1 96 ? -4.713 -2.166 -3.934 1.00 98.56 96 VAL A CA 1
ATOM 740 C C . VAL A 1 96 ? -4.284 -3.526 -3.377 1.00 98.56 96 VAL A C 1
ATOM 742 O O . VAL A 1 96 ? -4.946 -4.054 -2.478 1.00 98.56 96 VAL A O 1
ATOM 745 N N . ALA A 1 97 ? -3.150 -4.060 -3.842 1.00 98.75 97 ALA A N 1
ATOM 746 C CA . ALA A 1 97 ? -2.604 -5.326 -3.367 1.00 98.75 97 ALA A CA 1
ATOM 747 C C . ALA A 1 97 ? -2.273 -5.285 -1.867 1.00 98.75 97 ALA A C 1
ATOM 749 O O . ALA A 1 97 ? -2.540 -6.250 -1.145 1.00 98.75 97 ALA A O 1
ATOM 750 N N . MET A 1 98 ? -1.754 -4.157 -1.379 1.00 98.75 98 MET A N 1
ATOM 751 C CA . MET A 1 98 ? -1.516 -3.920 0.044 1.00 98.75 98 MET A CA 1
ATOM 752 C C . MET A 1 98 ? -2.817 -3.973 0.857 1.00 98.75 98 MET A C 1
ATOM 754 O O . MET A 1 98 ? -2.929 -4.778 1.784 1.00 98.75 98 MET A O 1
ATOM 758 N N . ARG A 1 99 ? -3.831 -3.192 0.465 1.00 98.81 99 ARG A N 1
ATOM 759 C CA . ARG A 1 99 ? -5.149 -3.168 1.121 1.00 98.81 99 ARG A CA 1
ATOM 760 C C . ARG A 1 99 ? -5.789 -4.548 1.168 1.00 98.81 99 ARG A C 1
ATOM 762 O O . ARG A 1 99 ? -6.235 -4.985 2.226 1.00 98.81 99 ARG A O 1
ATOM 769 N N . ASP A 1 100 ? -5.845 -5.238 0.030 1.00 98.88 100 ASP A N 1
ATOM 770 C CA . ASP A 1 100 ? -6.474 -6.559 -0.061 1.00 98.88 100 ASP A CA 1
ATOM 771 C C . ASP A 1 100 ? -5.714 -7.608 0.765 1.00 98.88 100 ASP A C 1
ATOM 773 O O . ASP A 1 100 ? -6.324 -8.511 1.332 1.00 98.88 100 ASP A O 1
ATOM 777 N N . THR A 1 101 ? -4.392 -7.465 0.890 1.00 98.81 101 THR A N 1
ATOM 778 C CA . THR A 1 101 ? -3.582 -8.290 1.796 1.00 98.81 101 THR A CA 1
ATOM 779 C C . THR A 1 101 ? -3.940 -8.050 3.248 1.00 98.81 101 THR A C 1
ATOM 781 O O . THR A 1 101 ? -4.135 -9.012 3.985 1.00 98.81 101 THR A O 1
ATOM 784 N N . PHE A 1 102 ? -4.110 -6.801 3.664 1.00 98.75 102 PHE A N 1
ATOM 785 C CA . PHE A 1 102 ? -4.481 -6.493 5.045 1.00 98.75 102 PHE A CA 1
ATOM 786 C C . PHE A 1 102 ? -5.893 -6.943 5.383 1.00 98.75 102 PHE A C 1
ATOM 788 O O . PHE A 1 102 ? -6.098 -7.524 6.448 1.00 98.75 102 PHE A O 1
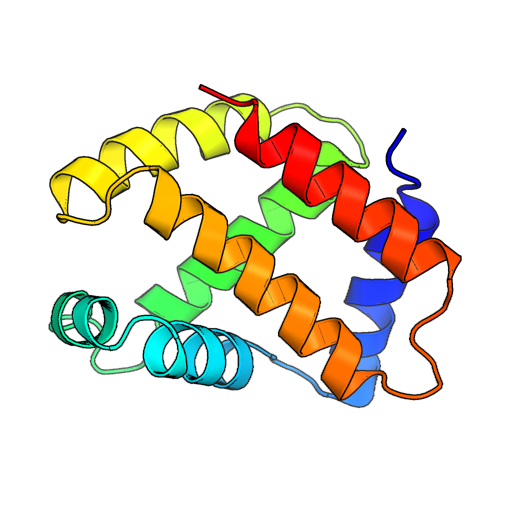ATOM 795 N N . ARG A 1 103 ? -6.843 -6.765 4.460 1.00 98.75 103 ARG A N 1
ATOM 796 C CA . ARG A 1 103 ? -8.201 -7.293 4.615 1.00 98.75 103 ARG A CA 1
ATOM 797 C C . ARG A 1 103 ? -8.187 -8.798 4.862 1.00 98.75 103 ARG A C 1
ATOM 799 O O . ARG A 1 103 ? -8.839 -9.269 5.790 1.00 98.75 103 ARG A O 1
ATOM 806 N N . ASP A 1 104 ? -7.432 -9.543 4.064 1.00 98.50 104 ASP A N 1
ATOM 807 C CA . ASP A 1 104 ? -7.401 -10.999 4.172 1.00 98.50 104 ASP A CA 1
ATOM 808 C C . ASP A 1 104 ? -6.641 -11.483 5.413 1.00 98.50 104 ASP A C 1
ATOM 810 O O . ASP A 1 104 ? -7.079 -12.436 6.056 1.00 98.50 104 ASP A O 1
ATOM 814 N N . LEU A 1 105 ? -5.541 -10.816 5.786 1.00 98.25 105 LEU A N 1
ATOM 815 C CA . LEU A 1 105 ? -4.793 -11.131 7.008 1.00 98.25 105 LEU A CA 1
ATOM 816 C C . LEU A 1 105 ? -5.641 -10.893 8.264 1.00 98.25 105 LEU A C 1
ATOM 818 O O . LEU A 1 105 ? -5.673 -11.741 9.155 1.00 98.25 105 LEU A O 1
ATOM 822 N N . LEU A 1 106 ? -6.361 -9.768 8.322 1.00 98.25 106 LEU A N 1
ATOM 823 C CA . LEU A 1 106 ? -7.194 -9.412 9.473 1.00 98.25 106 LEU A CA 1
ATOM 824 C C . LEU A 1 106 ? -8.536 -10.158 9.492 1.00 98.25 106 LEU A C 1
ATOM 826 O O . LEU A 1 106 ? -9.113 -10.350 10.564 1.00 98.25 106 LEU A O 1
ATOM 830 N N . ALA A 1 107 ? -9.021 -10.623 8.339 1.00 97.44 107 ALA A N 1
ATOM 831 C CA . ALA A 1 107 ? -10.235 -11.419 8.189 1.00 97.44 107 ALA A CA 1
ATOM 832 C C . ALA A 1 107 ? -11.426 -10.827 8.971 1.00 97.44 107 ALA A C 1
ATOM 834 O O . ALA A 1 107 ? -11.928 -9.760 8.633 1.00 97.44 107 ALA A O 1
ATOM 835 N N . ARG A 1 108 ? -11.882 -11.493 10.040 1.00 96.75 108 ARG A N 1
ATOM 836 C CA . ARG A 1 108 ? -13.015 -11.037 10.872 1.00 96.75 108 ARG A CA 1
ATOM 837 C C . ARG A 1 108 ? -12.765 -9.715 11.604 1.00 96.75 108 ARG A C 1
ATOM 839 O O . ARG A 1 108 ? -13.725 -9.077 12.022 1.00 96.75 108 ARG A O 1
ATOM 846 N N . ASP A 1 109 ? -11.501 -9.347 11.793 1.00 97.06 109 ASP A N 1
ATOM 847 C CA . ASP A 1 109 ? -11.101 -8.117 12.475 1.00 97.06 109 ASP A CA 1
ATOM 848 C C . ASP A 1 109 ? -10.988 -6.935 11.495 1.00 97.06 109 ASP A C 1
ATOM 850 O O . ASP A 1 109 ? -10.818 -5.793 11.921 1.00 97.06 109 ASP A O 1
ATOM 854 N N . TRP A 1 110 ? -11.141 -7.186 10.187 1.00 98.56 110 TRP A N 1
ATOM 855 C CA . TRP A 1 110 ? -11.320 -6.137 9.191 1.00 98.56 110 TRP A CA 1
ATOM 856 C C . TRP A 1 110 ? -12.701 -5.495 9.342 1.00 98.56 110 TRP A C 1
ATOM 858 O O . TRP A 1 110 ? -13.733 -6.069 8.982 1.00 98.56 110 TRP A O 1
ATOM 868 N N . SER A 1 111 ? -12.729 -4.291 9.906 1.00 98.50 111 SER A N 1
ATOM 869 C CA . SER A 1 111 ? -13.980 -3.597 10.207 1.00 98.50 111 SER A CA 1
ATOM 870 C C . SER A 1 111 ? -14.548 -2.840 8.994 1.00 98.50 111 SER A C 1
ATOM 872 O O . SER A 1 111 ? -13.804 -2.462 8.086 1.00 98.50 111 SER A O 1
ATOM 874 N N . PRO A 1 112 ? -15.854 -2.505 8.992 1.00 98.44 112 PRO A N 1
ATOM 875 C CA . PRO A 1 112 ? -16.435 -1.634 7.969 1.00 98.44 112 PRO A CA 1
ATOM 876 C C . PRO A 1 112 ? -15.766 -0.253 7.875 1.00 98.44 112 PRO A C 1
ATOM 878 O O . PRO A 1 112 ? -15.698 0.320 6.790 1.00 98.44 112 PRO A O 1
ATOM 881 N N . ALA A 1 113 ? -15.254 0.274 8.993 1.00 98.31 113 ALA A N 1
ATOM 882 C CA . ALA A 1 113 ? -14.514 1.535 9.009 1.00 98.31 113 ALA A CA 1
ATOM 883 C C . ALA A 1 113 ? -13.163 1.406 8.289 1.00 98.31 113 ALA A C 1
ATOM 885 O O . ALA A 1 113 ? -12.794 2.293 7.525 1.00 98.31 113 ALA A O 1
ATOM 886 N N . MET A 1 114 ? -12.460 0.280 8.465 1.00 98.75 114 MET A N 1
ATOM 887 C CA . MET A 1 114 ? -11.238 -0.014 7.707 1.00 98.75 114 MET A CA 1
ATOM 888 C C . MET A 1 114 ? -11.543 -0.117 6.211 1.00 98.75 114 MET A C 1
ATOM 890 O O . MET A 1 114 ? -10.880 0.549 5.420 1.00 98.75 114 MET A O 1
ATOM 894 N N . GLU A 1 115 ? -12.584 -0.861 5.817 1.00 98.69 115 GLU A N 1
ATOM 895 C CA . GLU A 1 115 ? -12.977 -0.977 4.404 1.00 98.69 115 GLU A CA 1
ATOM 896 C C . GLU A 1 115 ? -13.237 0.396 3.769 1.00 98.69 115 GLU A C 1
ATOM 898 O O . GLU A 1 115 ? -12.668 0.712 2.724 1.00 98.69 115 GLU A O 1
ATOM 903 N N . ALA A 1 116 ? -14.053 1.233 4.417 1.00 98.62 116 ALA A N 1
ATOM 904 C CA . ALA A 1 116 ? -14.402 2.552 3.899 1.00 98.62 116 ALA A CA 1
ATOM 905 C C . ALA A 1 116 ? -13.184 3.486 3.802 1.00 98.62 116 ALA A C 1
ATOM 907 O O . ALA A 1 116 ? -12.997 4.156 2.783 1.00 98.62 116 ALA A O 1
ATOM 908 N N . SER A 1 117 ? -12.338 3.516 4.834 1.00 98.75 117 SER A N 1
ATOM 909 C CA . SER A 1 117 ? -11.175 4.407 4.882 1.00 98.75 117 SER A CA 1
ATOM 910 C C . SER A 1 117 ? -10.094 4.014 3.897 1.00 98.75 117 SER A C 1
ATOM 912 O O . SER A 1 117 ? -9.538 4.886 3.233 1.00 98.75 117 SER A O 1
ATOM 914 N N . TRP A 1 118 ? -9.826 2.717 3.746 1.00 98.81 118 TRP A N 1
ATOM 915 C CA . TRP A 1 118 ? -8.892 2.246 2.733 1.00 98.81 118 TRP A CA 1
ATOM 916 C C . TRP A 1 118 ? -9.422 2.484 1.316 1.00 98.81 118 TRP A C 1
ATOM 918 O O . TRP A 1 118 ? -8.656 2.901 0.453 1.00 98.81 118 TRP A O 1
ATOM 928 N N . ALA A 1 119 ? -10.722 2.295 1.066 1.00 98.75 119 ALA A N 1
ATOM 929 C CA . ALA A 1 119 ? -11.310 2.607 -0.237 1.00 98.75 119 ALA A CA 1
ATOM 930 C C . ALA A 1 119 ? -11.195 4.103 -0.592 1.00 98.75 119 ALA A C 1
ATOM 932 O O . ALA A 1 119 ? -10.886 4.443 -1.737 1.00 98.75 119 ALA A O 1
ATOM 933 N N . GLU A 1 120 ? -11.406 5.003 0.375 1.00 98.75 120 GLU A N 1
ATOM 934 C CA . GLU A 1 120 ? -11.183 6.440 0.172 1.00 98.75 120 GLU A CA 1
ATOM 935 C C . GLU A 1 120 ? -9.698 6.759 -0.032 1.00 98.75 120 GLU A C 1
ATOM 937 O O . GLU A 1 120 ? -9.370 7.498 -0.954 1.00 98.75 120 GLU A O 1
ATOM 942 N N . LEU A 1 121 ? -8.798 6.166 0.761 1.00 98.75 121 LEU A N 1
ATOM 943 C CA . LEU A 1 121 ? -7.354 6.390 0.650 1.00 98.75 121 LEU A CA 1
ATOM 944 C C . LEU A 1 121 ? -6.838 6.019 -0.744 1.00 98.75 121 LEU A C 1
ATOM 946 O O . LEU A 1 121 ? -6.133 6.809 -1.364 1.00 98.75 121 LEU A O 1
ATOM 950 N N . LEU A 1 122 ? -7.237 4.854 -1.264 1.00 98.56 122 LEU A N 1
ATOM 951 C CA . LEU A 1 122 ? -6.874 4.414 -2.614 1.00 98.56 122 LEU A CA 1
ATOM 952 C C . LEU A 1 122 ? -7.399 5.375 -3.685 1.00 98.56 122 LEU A C 1
ATOM 954 O O . LEU A 1 122 ? -6.677 5.710 -4.622 1.00 98.56 122 LEU A O 1
ATOM 958 N N . ARG A 1 123 ? -8.637 5.863 -3.536 1.00 98.25 123 ARG A N 1
ATOM 959 C CA . ARG A 1 123 ? -9.202 6.873 -4.442 1.00 98.25 123 ARG A CA 1
ATOM 960 C C . ARG A 1 123 ? -8.434 8.191 -4.396 1.00 98.25 123 ARG A C 1
ATOM 962 O O . ARG A 1 123 ? -8.182 8.776 -5.447 1.00 98.25 123 ARG A O 1
ATOM 969 N N . GLU A 1 124 ? -8.091 8.668 -3.203 1.00 98.06 124 GLU A N 1
ATOM 970 C CA . GLU A 1 124 ? -7.327 9.901 -3.025 1.00 98.06 124 GLU A CA 1
ATOM 971 C C . GLU A 1 124 ? -5.900 9.748 -3.590 1.00 98.06 124 GLU A C 1
ATOM 973 O O . GLU A 1 124 ? -5.435 10.641 -4.296 1.00 98.06 124 GLU A O 1
ATOM 978 N N . PHE A 1 125 ? -5.241 8.600 -3.395 1.00 97.44 125 PHE A N 1
ATOM 979 C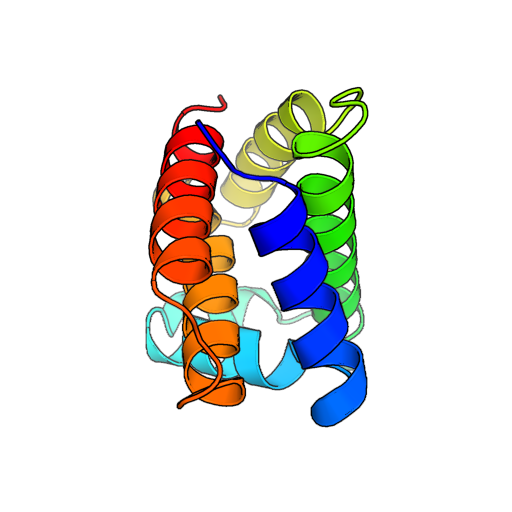 CA . PHE A 1 125 ? -3.917 8.302 -3.967 1.00 97.44 125 PHE A CA 1
ATOM 980 C C . PHE A 1 125 ? -3.941 8.236 -5.495 1.00 97.44 125 PHE A C 1
ATOM 982 O O . PHE A 1 125 ? -3.100 8.846 -6.159 1.00 97.44 125 PHE A O 1
ATOM 989 N N . ALA A 1 126 ? -4.944 7.568 -6.066 1.00 95.94 126 ALA A N 1
ATOM 990 C CA . ALA A 1 126 ? -5.122 7.471 -7.511 1.00 95.94 126 ALA A CA 1
ATOM 991 C C . ALA A 1 126 ? -5.408 8.831 -8.176 1.00 95.94 126 ALA A C 1
ATOM 993 O O . ALA A 1 126 ? -5.266 8.955 -9.395 1.00 95.94 126 ALA A O 1
ATOM 994 N N . ALA A 1 127 ? -5.799 9.859 -7.415 1.00 96.38 127 ALA A N 1
ATOM 995 C CA . ALA A 1 127 ? -5.993 11.223 -7.909 1.00 96.38 127 ALA A CA 1
ATOM 996 C C . ALA A 1 127 ? -4.703 12.070 -7.910 1.00 96.38 127 ALA A C 1
ATOM 998 O O . ALA A 1 127 ? -4.678 13.134 -8.529 1.00 96.38 127 ALA A O 1
ATOM 999 N N . ILE A 1 128 ? -3.631 11.609 -7.256 1.00 95.38 128 ILE A N 1
ATOM 1000 C CA . ILE A 1 128 ? -2.338 12.305 -7.188 1.00 95.38 128 ILE A CA 1
ATOM 1001 C C . ILE A 1 128 ? -1.585 12.119 -8.515 1.00 95.38 128 ILE A C 1
ATOM 1003 O O . ILE A 1 128 ? -1.498 11.006 -9.049 1.00 95.38 128 ILE A O 1
ATOM 1007 N N . ARG A 1 129 ? -1.075 13.218 -9.077 1.00 85.38 129 ARG A N 1
ATOM 1008 C CA . ARG A 1 129 ? -0.401 13.287 -10.382 1.00 85.38 129 ARG A CA 1
ATOM 1009 C C . ARG A 1 129 ? 0.961 13.936 -10.251 1.00 85.38 129 ARG A C 1
ATOM 1011 O O . ARG A 1 129 ? 1.049 14.926 -9.492 1.00 85.38 129 ARG A O 1
#

pLDDT: mean 96.88, std 2.54, range [85.25, 98.88]

Mean predicted aligned error: 2.26 Å